Protein AF-A0A1W5D780-F1 (afdb_monomer)

Foldseek 3Di:
DVVVVVLDPDPVCLCPPPVNHSVLVSQVVVDDPVSSVVVVVVVVVVVVVVVVVVVVVVLVVQLVCLVVVNDDVSVVSVDDPDDPPVCVVPDD

pLDDT: mean 90.31, std 8.58, range [56.75, 97.94]

Sequence (92 aa):
MVTYLFALTDVDAALNDPTWFPFIWVFRQAVSTGGVNALTIMTLILVVASNISFNASTSRQTFAFARDHGLFFNDWISTLPSTPSYLSKWSP

Organism: NCBI:txid136370

Mean predicted aligned error: 6.86 Å

Radius of gyration: 22.41 Å; Cα contacts (8 Å, |Δi|>4): 43; chains: 1; bounding box: 39×32×59 Å

Solvent-accessible surface area (backbone atoms only — not comparable to full-atom values): 5498 Å² total; per-residue (Å²): 110,74,72,56,59,76,62,53,88,50,69,68,62,28,68,68,36,94,79,76,44,45,69,60,52,46,34,58,77,76,40,55,75,70,49,33,50,52,55,50,54,54,49,50,53,53,50,54,55,49,50,53,56,50,51,56,50,48,52,52,52,55,30,52,37,14,67,69,63,70,41,87,65,16,78,69,60,46,61,72,81,83,78,56,79,83,55,61,84,70,61,130

Secondary structure (DSSP, 8-state):
-HHHHHH-S-HHHHHS-TTS-HHHHHHHHHS-HHHHHHHHHHHHHHHHHHHHHHHHHHHHHHHHHHHTT-STTHHHHTPPPPPPTTTGGG--

Structure (mmCIF, N/CA/C/O backbone):
data_AF-A0A1W5D780-F1
#
_entry.id   AF-A0A1W5D780-F1
#
loop_
_atom_site.group_PDB
_atom_site.id
_atom_site.type_symbol
_atom_site.label_atom_id
_atom_site.label_alt_id
_atom_site.label_comp_id
_atom_site.label_asym_id
_atom_site.label_entity_id
_atom_site.label_seq_id
_atom_site.pdbx_PDB_ins_code
_atom_site.Cartn_x
_atom_site.Cartn_y
_atom_site.Cartn_z
_atom_site.occupancy
_atom_site.B_iso_or_equiv
_atom_site.auth_seq_id
_atom_site.auth_comp_id
_atom_site.auth_asym_id
_atom_site.auth_atom_id
_atom_site.pdbx_PDB_model_num
ATOM 1 N N . MET A 1 1 ? -9.578 2.923 -13.673 1.00 70.12 1 MET A N 1
ATOM 2 C CA . MET A 1 1 ? -9.293 1.620 -14.314 1.00 70.12 1 MET A CA 1
ATOM 3 C C . MET A 1 1 ? -9.494 1.634 -15.821 1.00 70.12 1 MET A C 1
ATOM 5 O O . MET A 1 1 ? -8.604 1.171 -16.510 1.00 70.12 1 MET A O 1
ATOM 9 N N . VAL A 1 2 ? -10.572 2.215 -16.358 1.00 88.81 2 VAL A N 1
ATOM 10 C CA . VAL A 1 2 ? -10.790 2.266 -17.821 1.00 88.81 2 VAL A CA 1
ATOM 11 C C . VAL A 1 2 ? -9.631 2.932 -18.584 1.00 88.81 2 VAL A C 1
ATOM 13 O O . VAL A 1 2 ? -9.146 2.3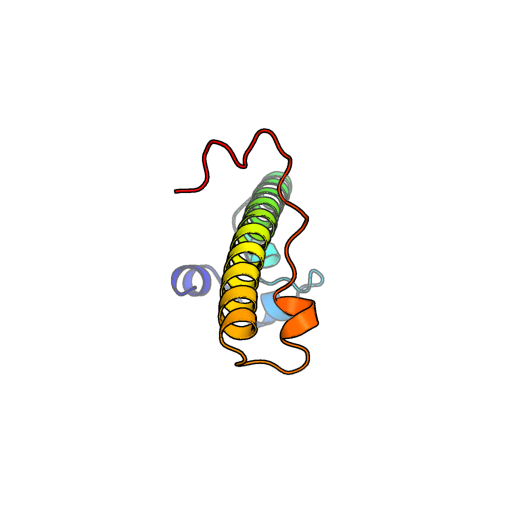85 -19.563 1.00 88.81 2 VAL A O 1
ATOM 16 N N . THR A 1 3 ? -9.113 4.060 -18.094 1.00 89.81 3 THR A N 1
ATOM 17 C CA . THR A 1 3 ? -7.972 4.770 -18.707 1.00 89.81 3 THR A CA 1
ATOM 18 C C . THR A 1 3 ? -6.684 3.949 -18.754 1.00 89.81 3 THR A C 1
ATOM 20 O O . THR A 1 3 ? -5.915 4.065 -19.699 1.00 89.81 3 THR A O 1
ATOM 23 N N . TYR A 1 4 ? -6.459 3.101 -17.752 1.00 89.38 4 TYR A N 1
ATOM 24 C CA . TYR A 1 4 ? -5.287 2.234 -17.683 1.00 89.38 4 TYR A CA 1
ATOM 25 C C . TYR A 1 4 ? -5.324 1.143 -18.762 1.00 89.38 4 TYR A C 1
ATOM 27 O O . TYR A 1 4 ? -4.299 0.853 -19.368 1.00 89.38 4 TYR A O 1
ATOM 35 N N . LEU A 1 5 ? -6.509 0.599 -19.064 1.00 89.75 5 LEU A N 1
ATOM 36 C CA . LEU A 1 5 ? -6.675 -0.412 -20.113 1.00 89.75 5 LEU A CA 1
ATOM 37 C C . LEU A 1 5 ? -6.325 0.125 -21.507 1.00 89.75 5 LEU A C 1
ATOM 39 O O . LEU A 1 5 ? -5.781 -0.614 -22.312 1.00 89.75 5 LEU A O 1
ATOM 43 N N . PHE A 1 6 ? -6.572 1.410 -21.778 1.00 89.50 6 PHE A N 1
ATOM 44 C CA . PHE A 1 6 ? -6.165 2.043 -23.040 1.00 89.50 6 PHE A CA 1
A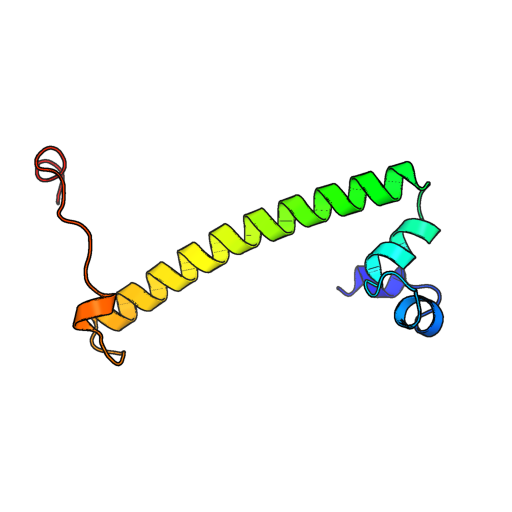TOM 45 C C . PHE A 1 6 ? -4.654 2.295 -23.146 1.00 89.50 6 PHE A C 1
ATOM 47 O O . PHE A 1 6 ? -4.147 2.479 -24.248 1.00 89.50 6 PHE A O 1
ATOM 54 N N . ALA A 1 7 ? -3.937 2.321 -22.018 1.00 88.94 7 ALA A N 1
ATOM 55 C CA . ALA A 1 7 ? -2.483 2.479 -21.984 1.00 88.94 7 ALA A CA 1
ATOM 56 C C . ALA A 1 7 ? -1.731 1.134 -22.039 1.00 88.94 7 ALA A C 1
ATOM 58 O O . ALA A 1 7 ? -0.524 1.115 -22.274 1.00 88.94 7 ALA A O 1
ATOM 59 N N . LEU A 1 8 ? -2.426 0.014 -21.818 1.00 91.50 8 LEU A N 1
ATOM 60 C CA . LEU A 1 8 ? -1.876 -1.333 -21.952 1.00 91.50 8 LEU A CA 1
ATOM 61 C C . LEU A 1 8 ? -1.781 -1.713 -23.431 1.00 91.50 8 LEU A C 1
ATOM 63 O O . LEU A 1 8 ? -2.794 -1.917 -24.094 1.00 91.50 8 LEU A O 1
ATOM 67 N N . THR A 1 9 ? -0.556 -1.823 -23.940 1.00 89.25 9 THR A N 1
ATOM 68 C CA . THR A 1 9 ? -0.296 -2.172 -25.345 1.00 89.25 9 THR A CA 1
ATOM 69 C C . THR A 1 9 ? -0.208 -3.678 -25.589 1.00 89.25 9 THR A C 1
ATOM 71 O O . THR A 1 9 ? -0.567 -4.130 -26.671 1.00 89.25 9 THR A O 1
ATOM 74 N N . ASP A 1 10 ? 0.232 -4.453 -24.593 1.00 93.06 10 ASP A N 1
ATOM 75 C CA . ASP A 1 10 ? 0.320 -5.914 -24.643 1.00 93.06 10 ASP A CA 1
ATOM 76 C C . ASP A 1 10 ? -0.016 -6.496 -23.261 1.00 93.06 10 ASP A C 1
ATOM 78 O O . ASP A 1 10 ? 0.684 -6.264 -22.272 1.00 93.06 10 ASP A O 1
ATOM 82 N N . VAL A 1 11 ? -1.136 -7.215 -23.189 1.00 92.56 11 VAL A N 1
ATOM 83 C CA . VAL A 1 11 ? -1.662 -7.781 -21.942 1.00 92.56 11 VAL A CA 1
ATOM 84 C C . VAL A 1 11 ? -0.838 -8.986 -21.494 1.00 92.56 11 VAL A C 1
ATOM 86 O O . VAL A 1 11 ? -0.525 -9.095 -20.308 1.00 92.56 11 VAL A O 1
ATOM 89 N N . ASP A 1 12 ? -0.450 -9.857 -22.424 1.00 94.44 12 ASP A N 1
ATOM 90 C CA . ASP A 1 12 ? 0.302 -11.071 -22.113 1.00 94.44 12 ASP A CA 1
ATOM 91 C C . ASP A 1 12 ? 1.720 -10.721 -21.661 1.00 94.44 12 ASP A C 1
ATOM 93 O O . ASP A 1 12 ? 2.210 -11.272 -20.672 1.00 94.44 12 ASP A O 1
ATOM 97 N N . ALA A 1 13 ? 2.364 -9.751 -22.312 1.00 93.38 13 ALA A N 1
ATOM 98 C CA . ALA A 1 13 ? 3.670 -9.261 -21.883 1.00 93.38 13 ALA A CA 1
ATOM 99 C C . ALA A 1 13 ? 3.613 -8.608 -20.493 1.00 93.38 13 ALA A C 1
ATOM 101 O O . ALA A 1 13 ? 4.508 -8.833 -19.679 1.00 93.38 13 ALA A O 1
ATOM 102 N N . ALA A 1 14 ? 2.562 -7.837 -20.195 1.00 93.81 14 ALA A N 1
ATOM 103 C CA . ALA A 1 14 ? 2.399 -7.201 -18.890 1.00 93.81 14 ALA A CA 1
ATOM 104 C C . ALA A 1 14 ? 2.106 -8.210 -17.763 1.00 93.81 14 ALA A C 1
ATOM 106 O O . ALA A 1 14 ? 2.555 -8.012 -16.634 1.00 93.81 14 ALA A O 1
ATOM 107 N N . LEU A 1 15 ? 1.366 -9.287 -18.055 1.00 94.06 15 LEU A N 1
ATOM 108 C CA . LEU A 1 15 ? 1.064 -10.368 -17.106 1.00 94.06 15 LEU A CA 1
ATOM 109 C C . LEU A 1 15 ? 2.283 -11.242 -16.800 1.00 94.06 15 LEU A C 1
ATOM 111 O O . LEU A 1 15 ? 2.437 -11.691 -15.667 1.00 94.06 15 LEU A O 1
ATOM 115 N N . ASN A 1 16 ? 3.138 -11.477 -17.796 1.00 95.25 16 ASN A N 1
ATOM 116 C CA . ASN A 1 16 ? 4.349 -12.288 -17.656 1.00 95.25 16 ASN A CA 1
ATOM 117 C C . ASN A 1 16 ? 5.589 -11.464 -17.259 1.00 95.25 16 ASN A C 1
ATOM 119 O O . ASN A 1 16 ? 6.697 -12.004 -17.213 1.00 95.25 16 ASN A O 1
ATOM 123 N N . ASP A 1 17 ? 5.437 -10.162 -16.993 1.00 93.81 17 ASP A N 1
ATOM 124 C CA . ASP A 1 17 ? 6.562 -9.314 -16.611 1.00 93.81 17 ASP A CA 1
ATOM 125 C C . ASP A 1 17 ? 7.128 -9.729 -15.232 1.00 93.81 17 ASP A C 1
ATOM 127 O O . ASP A 1 17 ? 6.363 -9.938 -14.284 1.00 93.81 17 ASP A O 1
ATOM 131 N N . PRO A 1 18 ? 8.467 -9.790 -15.067 1.00 93.81 18 PRO A N 1
ATOM 132 C CA . PRO A 1 18 ? 9.104 -10.228 -13.822 1.00 93.81 18 PRO A CA 1
ATOM 133 C C . PRO A 1 18 ? 8.757 -9.399 -12.582 1.00 93.81 18 PRO A C 1
ATOM 135 O O . PRO A 1 18 ? 9.034 -9.836 -11.464 1.00 93.81 18 PRO A O 1
ATOM 138 N N . THR A 1 19 ? 8.207 -8.192 -12.748 1.00 91.38 19 THR A N 1
ATOM 139 C CA . THR A 1 19 ? 7.798 -7.361 -11.613 1.00 91.38 19 THR A CA 1
ATOM 140 C C . THR A 1 19 ? 6.540 -7.864 -10.917 1.00 91.38 19 THR A C 1
ATOM 142 O O . THR A 1 19 ? 6.326 -7.466 -9.778 1.00 91.38 19 THR A O 1
ATOM 145 N N . TRP A 1 20 ? 5.716 -8.713 -11.548 1.00 90.81 20 TRP A N 1
ATOM 146 C CA . TRP A 1 20 ? 4.397 -9.145 -11.039 1.00 90.81 20 TRP A CA 1
ATOM 147 C C . TRP A 1 20 ? 3.388 -8.008 -10.825 1.00 90.81 20 TRP A C 1
ATOM 149 O O . TRP A 1 20 ? 2.309 -8.207 -10.265 1.00 90.81 20 TRP A O 1
ATOM 159 N N . PHE A 1 21 ? 3.717 -6.808 -11.300 1.00 93.00 21 PHE A N 1
ATOM 160 C CA . PHE A 1 21 ? 2.896 -5.615 -11.179 1.00 93.00 21 PHE A CA 1
ATOM 161 C C . PHE A 1 21 ? 2.737 -4.981 -12.564 1.00 93.00 21 PHE A C 1
ATOM 163 O O . PHE A 1 21 ? 3.541 -4.126 -12.943 1.00 93.00 21 PHE A O 1
ATOM 170 N N . PRO A 1 22 ? 1.675 -5.332 -13.315 1.00 93.00 22 PRO A N 1
ATOM 171 C CA . PRO A 1 22 ? 1.471 -4.869 -14.691 1.00 93.00 22 PRO A CA 1
ATOM 172 C C . PRO A 1 22 ? 1.554 -3.343 -14.874 1.00 93.00 22 PRO A C 1
ATOM 174 O O . PRO A 1 22 ? 1.970 -2.861 -15.924 1.00 93.00 22 PRO A O 1
ATOM 177 N N . PHE A 1 23 ? 1.222 -2.556 -13.843 1.00 92.06 23 PHE A N 1
ATOM 178 C CA . PHE A 1 23 ? 1.318 -1.095 -13.916 1.00 92.06 23 PHE A CA 1
ATOM 179 C C . PHE A 1 23 ? 2.767 -0.590 -14.038 1.00 92.06 23 PHE A C 1
ATOM 181 O O . PHE A 1 23 ? 3.003 0.431 -14.684 1.00 92.06 23 PHE A O 1
ATOM 188 N N . ILE A 1 24 ? 3.740 -1.311 -13.467 1.00 94.75 24 ILE A N 1
ATOM 189 C CA . ILE A 1 24 ? 5.168 -0.992 -13.596 1.00 94.75 24 ILE A CA 1
ATOM 190 C C . ILE A 1 24 ? 5.616 -1.240 -15.037 1.00 94.75 24 ILE A C 1
ATOM 192 O O . ILE A 1 24 ? 6.342 -0.419 -15.599 1.00 94.75 24 ILE A O 1
ATOM 196 N N . TRP A 1 25 ? 5.138 -2.323 -15.661 1.00 95.00 25 TRP A N 1
ATOM 197 C CA . TRP A 1 25 ? 5.384 -2.597 -17.078 1.00 95.00 25 TRP A CA 1
ATOM 198 C C . TRP A 1 25 ? 4.876 -1.450 -17.958 1.00 95.00 25 TRP A C 1
ATOM 200 O O . TRP A 1 25 ? 5.641 -0.918 -18.759 1.00 95.00 25 TRP A O 1
ATOM 210 N N . VAL A 1 26 ? 3.644 -0.976 -17.736 1.00 93.75 26 VAL A N 1
ATOM 211 C CA . VAL A 1 26 ? 3.080 0.168 -18.481 1.00 93.75 26 VAL A CA 1
ATOM 212 C C . VAL A 1 26 ? 3.922 1.435 -18.301 1.00 93.75 26 VAL A C 1
ATOM 214 O O . VAL A 1 26 ? 4.196 2.135 -19.275 1.00 93.75 26 VAL A O 1
ATOM 217 N N . PHE A 1 27 ? 4.394 1.729 -17.087 1.00 94.38 27 PHE A N 1
ATOM 218 C CA . PHE A 1 27 ? 5.257 2.892 -16.856 1.00 94.38 27 PHE A CA 1
ATOM 219 C C . PHE A 1 27 ? 6.582 2.801 -17.617 1.00 94.38 27 PHE A C 1
ATOM 221 O O . PHE A 1 27 ? 7.034 3.813 -18.150 1.00 94.38 27 PHE A O 1
ATOM 228 N N . ARG A 1 28 ? 7.183 1.609 -17.727 1.00 93.81 28 ARG A N 1
ATOM 229 C CA . ARG A 1 28 ? 8.427 1.405 -18.495 1.00 93.81 28 ARG A CA 1
ATOM 230 C C . ARG A 1 28 ? 8.260 1.699 -19.984 1.00 93.81 28 ARG A C 1
ATOM 232 O O . ARG A 1 28 ? 9.229 2.112 -20.610 1.00 93.81 28 ARG A O 1
ATOM 239 N N . GLN A 1 29 ? 7.053 1.533 -20.525 1.00 92.88 29 GLN A N 1
ATOM 240 C CA . GLN A 1 29 ? 6.757 1.875 -21.919 1.00 92.88 29 GLN A CA 1
ATOM 241 C C . GLN A 1 29 ? 6.529 3.376 -22.136 1.00 92.88 29 GLN A C 1
ATOM 243 O O . GLN A 1 29 ? 6.646 3.855 -23.261 1.00 92.88 29 GLN A O 1
ATOM 248 N N . ALA A 1 30 ? 6.205 4.125 -21.079 1.00 91.12 30 ALA A N 1
ATOM 249 C CA . ALA A 1 30 ? 5.856 5.540 -21.174 1.00 91.12 30 ALA A CA 1
ATOM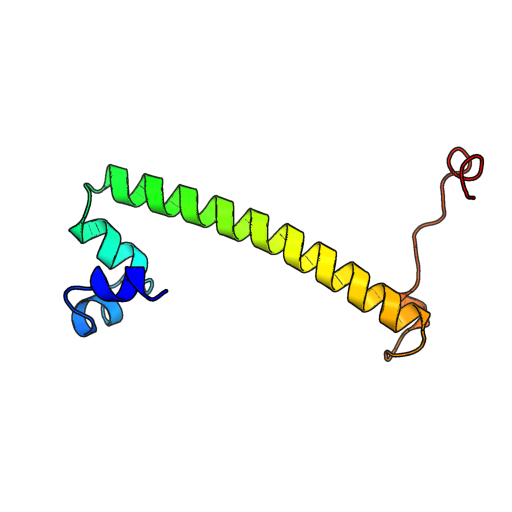 250 C C . ALA A 1 30 ? 7.010 6.488 -20.804 1.00 91.12 30 ALA A C 1
ATOM 252 O O . ALA A 1 30 ? 7.088 7.594 -21.338 1.00 91.12 30 ALA A O 1
ATOM 253 N N . VAL A 1 31 ? 7.880 6.099 -19.865 1.00 94.94 31 VAL A N 1
ATOM 254 C CA . VAL A 1 31 ? 8.911 6.980 -19.290 1.00 94.94 31 VAL A CA 1
ATOM 255 C C . VAL A 1 31 ? 10.249 6.266 -19.072 1.00 94.94 31 VAL A C 1
ATOM 257 O O . VAL A 1 31 ? 10.340 5.042 -19.075 1.00 94.94 31 VAL A O 1
ATOM 260 N N . SER A 1 32 ? 11.311 7.047 -18.845 1.00 96.69 32 SER A N 1
ATOM 261 C CA . SER A 1 32 ? 12.635 6.523 -18.484 1.00 96.69 32 SER A CA 1
ATOM 262 C C . SER A 1 32 ? 12.620 5.798 -17.132 1.00 96.69 32 SER A C 1
ATOM 264 O O . SER A 1 32 ? 11.737 6.027 -16.306 1.00 96.69 32 SER A O 1
ATOM 266 N N . THR A 1 33 ? 13.645 4.991 -16.841 1.00 94.81 33 THR A N 1
ATOM 267 C CA . THR A 1 33 ? 13.781 4.264 -15.561 1.00 94.81 33 THR A CA 1
ATOM 268 C C . THR A 1 33 ? 13.649 5.174 -14.332 1.00 94.81 33 THR A C 1
ATOM 270 O O . THR A 1 33 ? 13.017 4.799 -13.347 1.00 94.81 33 THR A O 1
ATOM 273 N N . GLY A 1 34 ? 14.189 6.397 -14.395 1.00 97.25 34 GLY A N 1
ATOM 274 C CA . GLY A 1 34 ? 14.022 7.387 -13.325 1.00 97.25 34 GLY A CA 1
ATOM 275 C C . GLY A 1 34 ? 12.563 7.822 -13.147 1.00 97.25 34 GLY A C 1
ATOM 276 O O . GLY A 1 34 ? 12.084 7.925 -12.019 1.00 97.25 34 GLY A O 1
ATOM 277 N N . GLY A 1 35 ? 11.836 8.003 -14.253 1.00 96.88 35 GLY A N 1
ATOM 278 C CA . GLY A 1 35 ? 10.402 8.291 -14.243 1.00 96.88 35 GLY A CA 1
ATOM 279 C C . GLY A 1 35 ? 9.568 7.135 -13.687 1.00 96.88 35 GLY A C 1
ATOM 280 O O . GLY A 1 35 ? 8.689 7.369 -12.861 1.00 96.88 35 GLY A O 1
ATOM 281 N N . VAL A 1 36 ? 9.882 5.890 -14.064 1.00 96.62 36 VAL A N 1
ATOM 282 C CA . VAL A 1 36 ? 9.216 4.686 -13.527 1.00 96.62 36 VAL A CA 1
ATOM 283 C C . VAL A 1 36 ? 9.346 4.639 -12.009 1.00 96.62 36 VAL A C 1
ATOM 285 O O . VAL A 1 36 ? 8.350 4.453 -11.308 1.00 96.62 36 VAL A O 1
ATOM 288 N N . ASN A 1 37 ? 10.556 4.865 -11.492 1.00 96.31 37 ASN A N 1
ATOM 289 C CA . ASN A 1 37 ? 10.811 4.867 -10.055 1.00 96.31 37 ASN A CA 1
ATOM 290 C C . ASN A 1 37 ? 10.023 5.975 -9.348 1.00 96.31 37 ASN A C 1
ATOM 292 O O . ASN A 1 37 ? 9.358 5.706 -8.350 1.00 96.31 37 ASN A O 1
ATOM 296 N N . ALA A 1 38 ? 10.038 7.199 -9.882 1.00 97.88 38 ALA A N 1
ATOM 297 C CA . ALA A 1 38 ? 9.313 8.325 -9.298 1.00 97.88 38 ALA A CA 1
ATOM 298 C C . ALA A 1 38 ? 7.793 8.080 -9.244 1.00 97.88 38 ALA A C 1
ATOM 300 O O . ALA A 1 38 ? 7.176 8.265 -8.193 1.00 97.88 38 ALA A O 1
ATOM 301 N N . LEU A 1 39 ? 7.190 7.606 -10.341 1.00 96.00 39 LEU A N 1
ATOM 302 C CA . LEU A 1 39 ? 5.753 7.307 -10.404 1.00 96.00 39 LEU A CA 1
ATOM 303 C C . LEU A 1 39 ? 5.364 6.132 -9.500 1.00 96.00 39 LEU A C 1
ATOM 305 O O . LEU A 1 39 ? 4.307 6.159 -8.863 1.00 96.00 39 LEU A O 1
ATOM 309 N N . THR A 1 40 ? 6.226 5.120 -9.398 1.00 95.94 40 THR A N 1
ATOM 310 C CA . THR A 1 40 ? 6.007 3.974 -8.506 1.00 95.94 40 THR A CA 1
ATOM 311 C C . THR A 1 40 ? 6.051 4.414 -7.045 1.00 95.94 40 THR A C 1
ATOM 313 O O . THR A 1 40 ? 5.124 4.114 -6.296 1.00 95.94 40 THR A O 1
ATOM 316 N N . ILE A 1 41 ? 7.058 5.198 -6.645 1.00 97.38 41 ILE A N 1
ATOM 317 C CA . ILE A 1 41 ? 7.165 5.746 -5.283 1.00 97.38 41 ILE A CA 1
ATOM 318 C C . ILE A 1 41 ? 5.945 6.613 -4.951 1.00 97.38 41 ILE A C 1
ATOM 320 O O . ILE A 1 41 ? 5.344 6.447 -3.891 1.00 97.38 41 ILE A O 1
ATOM 324 N N . MET A 1 42 ? 5.536 7.493 -5.869 1.00 96.94 42 MET A N 1
ATOM 325 C CA . MET A 1 42 ? 4.343 8.325 -5.694 1.00 96.94 42 MET A CA 1
ATOM 326 C C . MET A 1 42 ? 3.084 7.473 -5.473 1.00 96.94 42 MET A C 1
ATOM 328 O O . MET A 1 42 ? 2.299 7.739 -4.563 1.00 96.94 42 MET A O 1
ATOM 332 N N . THR A 1 43 ? 2.914 6.410 -6.261 1.00 95.06 43 THR A N 1
ATOM 333 C CA . THR A 1 43 ? 1.790 5.473 -6.117 1.00 95.06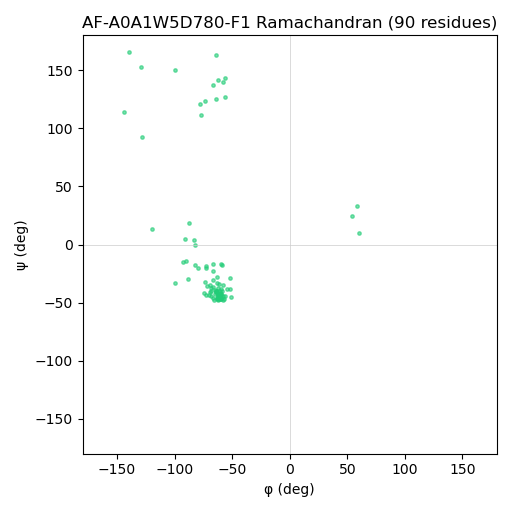 43 THR A CA 1
ATOM 334 C C . THR A 1 43 ? 1.812 4.776 -4.756 1.00 95.06 43 THR A C 1
ATOM 336 O O . THR A 1 43 ? 0.775 4.693 -4.097 1.00 95.06 43 THR A O 1
ATOM 339 N N . LEU A 1 44 ? 2.982 4.330 -4.288 1.00 96.19 44 LEU A N 1
ATOM 340 C CA . LEU A 1 44 ? 3.125 3.690 -2.976 1.00 96.19 44 LEU A CA 1
ATOM 341 C C . LEU A 1 44 ? 2.720 4.625 -1.830 1.00 96.19 44 LEU A C 1
ATOM 343 O O . LEU A 1 44 ? 2.001 4.199 -0.927 1.00 96.19 44 LEU A O 1
ATOM 347 N N . ILE A 1 45 ? 3.109 5.902 -1.887 1.00 97.94 45 ILE A N 1
ATOM 348 C CA . ILE A 1 45 ? 2.716 6.902 -0.881 1.00 97.94 45 ILE A CA 1
ATOM 349 C C . ILE A 1 45 ? 1.187 7.038 -0.823 1.00 97.94 45 ILE A C 1
ATOM 351 O O . ILE A 1 45 ? 0.602 6.997 0.262 1.00 97.94 45 ILE A O 1
ATOM 355 N N . LEU A 1 46 ? 0.527 7.145 -1.980 1.00 96.25 46 LEU A N 1
ATOM 356 C CA . LEU A 1 46 ? -0.933 7.255 -2.064 1.00 96.25 46 LEU A CA 1
ATOM 357 C C . LEU A 1 46 ? -1.642 6.008 -1.524 1.00 96.25 46 LEU A C 1
ATOM 359 O O . LEU A 1 46 ? -2.639 6.129 -0.809 1.00 96.25 46 LEU A O 1
ATOM 363 N N . VAL A 1 47 ? -1.129 4.816 -1.832 1.00 96.06 47 VAL A N 1
ATOM 364 C CA . VAL A 1 47 ? -1.677 3.548 -1.331 1.00 96.06 47 VAL A CA 1
ATOM 365 C C . VAL A 1 47 ? -1.566 3.474 0.189 1.00 96.06 47 VAL A C 1
ATOM 367 O O . VAL A 1 47 ? -2.553 3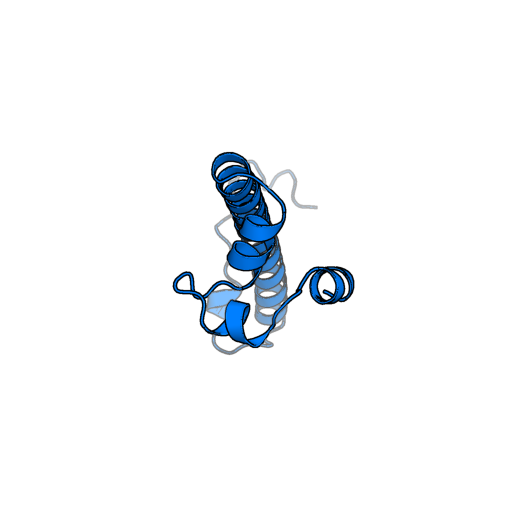.149 0.851 1.00 96.06 47 VAL A O 1
ATOM 370 N N . VAL A 1 48 ? -0.407 3.810 0.761 1.00 97.12 48 VAL A N 1
ATOM 371 C CA . VAL A 1 48 ? -0.210 3.801 2.220 1.00 97.12 48 VAL A CA 1
ATOM 372 C C . VAL A 1 48 ? -1.149 4.799 2.897 1.00 97.12 48 VAL A C 1
ATOM 374 O O . VAL A 1 48 ? -1.863 4.427 3.829 1.00 97.12 48 VAL A O 1
ATOM 377 N N . ALA A 1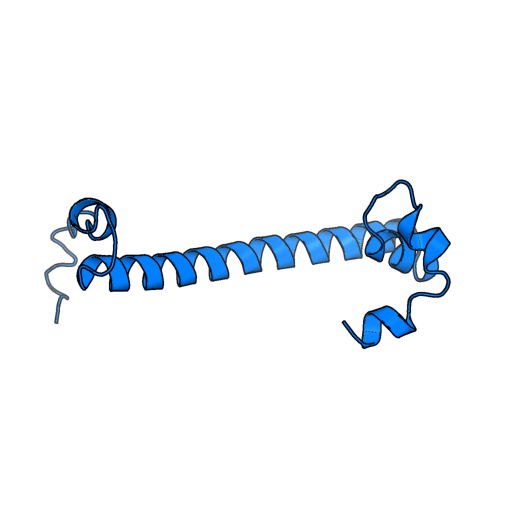 49 ? -1.222 6.034 2.395 1.00 96.19 49 ALA A N 1
ATOM 378 C CA . ALA A 1 49 ? -2.108 7.059 2.943 1.00 96.19 49 ALA A CA 1
ATOM 379 C C . ALA A 1 49 ? -3.586 6.632 2.894 1.00 96.19 49 ALA A C 1
ATOM 381 O O . ALA A 1 49 ? -4.305 6.751 3.887 1.00 96.19 49 ALA A O 1
ATOM 382 N N . SER A 1 50 ? -4.018 6.057 1.769 1.00 96.44 50 SER A N 1
ATOM 383 C CA . SER A 1 50 ? -5.389 5.565 1.596 1.00 96.44 50 SER A CA 1
ATOM 384 C C . SER A 1 50 ? -5.714 4.452 2.589 1.00 96.44 50 SER A C 1
ATOM 386 O O . SER A 1 50 ? -6.764 4.478 3.231 1.00 96.44 50 SER A O 1
ATOM 388 N N . ASN A 1 51 ? -4.799 3.496 2.771 1.00 96.44 51 ASN A N 1
ATOM 389 C CA . ASN A 1 51 ? -4.988 2.400 3.718 1.00 96.44 51 ASN A CA 1
ATOM 390 C C . ASN A 1 51 ? -5.170 2.908 5.150 1.00 96.44 51 ASN A C 1
ATOM 392 O O . ASN A 1 51 ? -6.024 2.383 5.860 1.00 96.44 51 ASN A O 1
ATOM 396 N N . ILE A 1 52 ? -4.447 3.947 5.575 1.00 96.38 52 ILE A N 1
ATOM 397 C CA . ILE A 1 52 ? -4.629 4.539 6.910 1.00 96.38 52 ILE A CA 1
ATOM 398 C C . ILE A 1 52 ? -6.058 5.075 7.067 1.00 96.38 52 ILE A C 1
ATOM 400 O O . ILE A 1 52 ? -6.729 4.775 8.056 1.00 96.38 52 ILE A O 1
ATOM 404 N N . SER A 1 53 ? -6.559 5.822 6.080 1.00 95.00 53 SER A N 1
ATOM 405 C CA . SER A 1 53 ? -7.920 6.372 6.110 1.00 95.00 53 SER A CA 1
ATOM 406 C C . SER A 1 53 ? -9.002 5.289 6.085 1.00 95.00 53 SER A C 1
ATOM 408 O O . SER A 1 53 ? -10.000 5.403 6.808 1.00 95.00 53 SER A O 1
ATOM 410 N N . PHE A 1 54 ? -8.809 4.227 5.298 1.00 95.88 54 PHE A N 1
ATOM 411 C CA . PHE A 1 54 ? -9.734 3.095 5.244 1.00 95.88 54 PHE A CA 1
ATOM 412 C C . PHE A 1 54 ? -9.737 2.293 6.543 1.00 95.88 54 PHE A C 1
ATOM 414 O O . PHE A 1 54 ? -10.815 2.003 7.060 1.00 95.88 54 PHE A O 1
ATOM 421 N N . ASN A 1 55 ? -8.568 2.004 7.121 1.00 96.19 55 ASN A N 1
ATOM 422 C CA . ASN A 1 55 ? -8.471 1.324 8.412 1.00 96.19 55 ASN A CA 1
ATOM 423 C C . ASN A 1 55 ? -9.118 2.163 9.517 1.00 96.19 55 ASN A C 1
ATOM 425 O O . ASN A 1 55 ? -9.957 1.656 10.249 1.00 96.19 55 ASN A O 1
ATOM 429 N N . ALA A 1 56 ? -8.837 3.468 9.584 1.00 94.25 56 ALA A N 1
ATOM 430 C CA . ALA A 1 56 ? -9.467 4.355 10.562 1.00 94.25 56 ALA A CA 1
ATOM 431 C C . ALA A 1 56 ? -10.999 4.411 10.418 1.00 94.25 56 ALA A C 1
ATOM 433 O O . ALA A 1 56 ? -11.720 4.437 11.416 1.00 94.25 56 ALA A O 1
ATOM 434 N N . SER A 1 57 ? -11.512 4.429 9.184 1.00 95.50 57 SER A N 1
ATOM 435 C CA . SER A 1 57 ? -12.958 4.434 8.926 1.00 95.50 57 SER A CA 1
ATOM 436 C C . SER A 1 57 ? -13.604 3.103 9.288 1.00 95.50 57 SER A C 1
ATOM 438 O O . SER A 1 57 ? -14.638 3.095 9.952 1.00 95.50 57 SER A O 1
ATOM 440 N N . THR A 1 58 ? -12.960 1.997 8.919 1.00 95.00 58 THR A N 1
ATOM 441 C CA . THR A 1 58 ? -13.403 0.644 9.265 1.00 95.00 58 THR A CA 1
ATOM 442 C C . THR A 1 58 ? -13.417 0.468 10.781 1.00 95.00 58 THR A C 1
ATOM 444 O O . THR A 1 58 ? -14.433 0.056 11.318 1.00 95.00 58 THR A O 1
ATOM 447 N N . SER A 1 59 ? -12.375 0.898 11.503 1.00 94.81 59 SER A N 1
ATOM 448 C CA . SER A 1 59 ? -12.334 0.837 12.971 1.00 94.81 59 SER A CA 1
ATOM 449 C C . SER A 1 59 ? -13.477 1.608 13.630 1.00 94.81 59 SER A C 1
ATOM 451 O O . SER A 1 59 ? -14.066 1.110 14.585 1.00 94.81 59 SER A O 1
ATOM 453 N N . ARG A 1 60 ? -13.844 2.794 13.118 1.00 92.62 60 ARG A N 1
ATOM 454 C CA . ARG A 1 60 ? -15.010 3.544 13.626 1.00 92.62 60 ARG A CA 1
ATOM 455 C C . ARG A 1 60 ? -16.326 2.800 13.396 1.00 92.62 60 ARG A C 1
ATOM 457 O O . ARG A 1 60 ? -17.176 2.804 14.281 1.00 92.62 60 ARG A O 1
ATOM 464 N N . GLN A 1 61 ? -16.490 2.168 12.234 1.00 94.38 61 GLN A N 1
ATOM 465 C CA . GLN A 1 61 ? -17.679 1.367 11.927 1.00 94.38 61 GLN A CA 1
ATOM 466 C C . GLN A 1 61 ? -17.749 0.120 12.813 1.00 94.38 61 GLN A C 1
ATOM 468 O O . GLN A 1 61 ? -18.780 -0.138 13.426 1.00 94.38 61 GLN A O 1
ATOM 473 N N . THR A 1 62 ? -16.637 -0.601 12.954 1.00 94.00 62 THR A N 1
ATOM 474 C CA . THR A 1 62 ? -16.523 -1.770 13.831 1.00 94.00 62 THR A CA 1
ATOM 475 C C . THR A 1 62 ? -16.808 -1.409 15.289 1.00 94.00 62 THR A C 1
ATOM 477 O O . THR A 1 62 ? -17.551 -2.123 15.955 1.00 94.00 62 THR A O 1
ATOM 480 N N . PHE A 1 63 ? -16.290 -0.278 15.781 1.00 92.69 63 PHE A N 1
ATOM 481 C CA . PHE A 1 63 ? -16.577 0.216 17.129 1.00 92.69 63 PHE A CA 1
ATOM 482 C C . PHE A 1 63 ? -18.064 0.538 17.329 1.00 92.69 63 PHE A C 1
ATOM 484 O O . PHE A 1 63 ? -18.640 0.149 18.341 1.00 92.69 63 PHE A O 1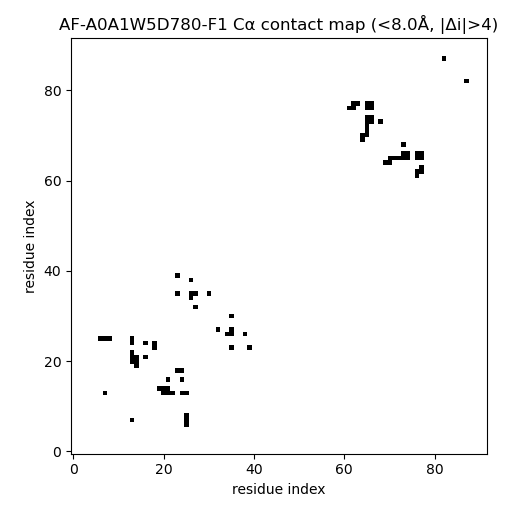
ATOM 491 N N . ALA A 1 64 ? -18.698 1.218 16.367 1.00 92.31 64 ALA A N 1
ATOM 492 C CA . ALA A 1 64 ? -20.126 1.526 16.437 1.00 92.31 64 ALA A CA 1
ATOM 493 C C . ALA A 1 64 ? -20.977 0.247 16.477 1.00 92.31 64 ALA A C 1
ATOM 495 O O . ALA A 1 64 ? -21.852 0.128 17.329 1.00 92.31 64 ALA A O 1
ATOM 496 N N . PHE A 1 65 ? -20.659 -0.747 15.639 1.00 93.38 65 PHE A N 1
ATOM 497 C CA . PHE A 1 65 ? -21.335 -2.044 15.680 1.00 93.38 65 PHE A CA 1
ATOM 498 C C . PHE A 1 65 ? -21.111 -2.794 16.992 1.00 93.38 65 PHE A C 1
ATOM 500 O O . PHE A 1 65 ? -22.047 -3.401 17.505 1.00 93.38 65 PHE A O 1
ATOM 507 N N . ALA A 1 66 ? -19.901 -2.756 17.556 1.00 93.25 66 ALA A N 1
ATOM 508 C CA . ALA A 1 66 ? -19.636 -3.350 18.862 1.00 93.25 66 ALA A CA 1
ATOM 509 C C . ALA A 1 66 ? -20.453 -2.667 19.967 1.00 93.25 66 ALA A C 1
ATOM 511 O O . ALA A 1 66 ? -21.102 -3.350 20.749 1.00 93.25 66 ALA A O 1
ATOM 512 N N . ARG A 1 67 ? -20.491 -1.330 19.995 1.00 90.31 67 ARG A N 1
ATOM 513 C CA . ARG A 1 67 ? -21.293 -0.565 20.964 1.00 90.31 67 ARG A CA 1
ATOM 514 C C . ARG A 1 67 ? -22.781 -0.919 20.893 1.00 90.31 67 ARG A C 1
ATOM 516 O O . ARG A 1 67 ? -23.443 -0.957 21.922 1.00 90.31 67 ARG A O 1
ATOM 523 N N . ASP A 1 68 ? -23.283 -1.210 19.698 1.00 95.25 68 ASP A N 1
ATOM 524 C CA . ASP A 1 68 ? -24.680 -1.581 19.474 1.00 95.25 68 ASP A CA 1
ATOM 525 C C . ASP A 1 68 ? -24.915 -3.111 19.647 1.00 95.25 68 ASP A C 1
ATOM 527 O O . ASP A 1 68 ? -25.912 -3.651 19.173 1.00 95.25 68 ASP A O 1
ATOM 531 N N . HIS A 1 69 ? -23.993 -3.827 20.314 1.00 90.38 69 HIS A N 1
ATOM 532 C CA . HIS A 1 69 ? -23.987 -5.284 20.548 1.00 90.38 69 HIS A CA 1
ATOM 533 C C . HIS A 1 69 ? -24.103 -6.153 19.278 1.00 90.38 69 HIS A C 1
ATOM 535 O O . HIS A 1 69 ? -24.502 -7.317 19.334 1.00 90.38 69 HIS A O 1
ATOM 541 N N . GLY A 1 70 ? -23.706 -5.615 18.124 1.00 89.88 70 GLY A N 1
ATOM 542 C CA . GLY A 1 70 ? -23.792 -6.278 16.821 1.00 89.88 70 GLY A CA 1
ATOM 543 C C . GLY A 1 70 ? -22.648 -7.246 16.499 1.00 89.88 70 GLY A C 1
ATOM 544 O O . GLY A 1 70 ? -22.641 -7.821 15.414 1.00 89.88 70 GLY A O 1
ATOM 545 N N . LEU A 1 71 ? -21.669 -7.423 1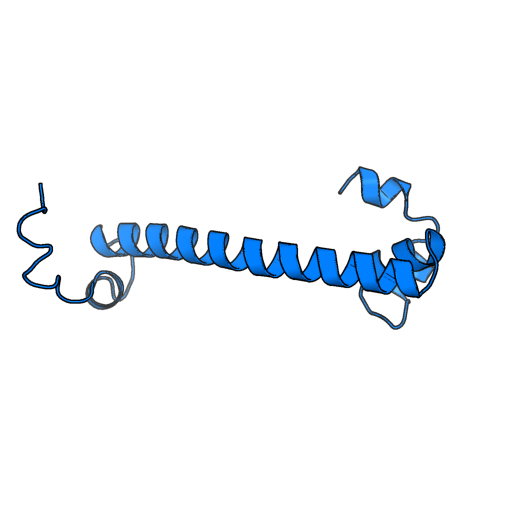7.397 1.00 93.38 71 LEU A N 1
ATOM 546 C CA . LEU A 1 71 ? -20.482 -8.262 17.184 1.00 93.38 71 LEU A CA 1
ATOM 547 C C . LEU A 1 71 ? -20.245 -9.246 18.339 1.00 93.38 71 LEU A C 1
ATOM 549 O O . LEU A 1 71 ? -20.572 -8.980 19.501 1.00 93.38 71 LEU A O 1
ATOM 553 N N . PHE A 1 72 ? -19.604 -10.376 18.020 1.00 90.31 72 PHE A N 1
ATOM 554 C CA . PHE A 1 72 ? -19.004 -11.250 19.02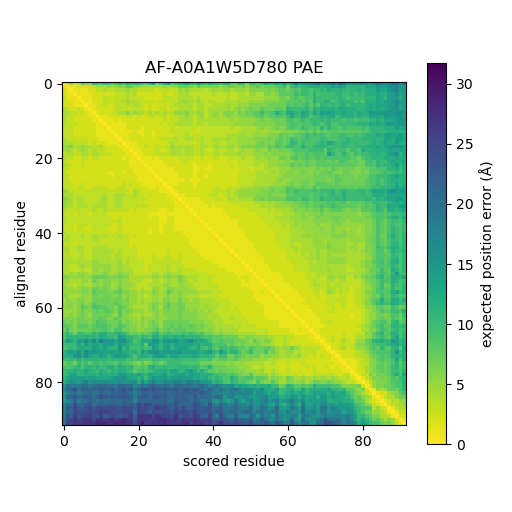9 1.00 90.31 72 PHE A CA 1
ATOM 555 C C . PHE A 1 72 ? -17.894 -10.486 19.765 1.00 90.31 72 PHE A C 1
ATOM 557 O O . PHE A 1 72 ? -17.162 -9.717 19.145 1.00 90.31 72 PHE A O 1
ATOM 564 N N . PHE A 1 73 ? -17.771 -10.694 21.079 1.00 88.25 73 PHE A N 1
ATOM 565 C CA . PHE A 1 73 ? -16.836 -9.951 21.942 1.00 88.25 73 PHE A CA 1
ATOM 566 C C . PHE A 1 73 ? -17.050 -8.427 21.933 1.00 88.25 73 PHE A C 1
ATOM 568 O O . PHE A 1 73 ? -16.089 -7.667 22.060 1.00 88.25 73 PHE A O 1
ATOM 575 N N . ASN A 1 74 ? -18.301 -7.976 21.782 1.00 88.75 74 ASN A N 1
ATOM 576 C CA . ASN A 1 74 ? -18.640 -6.553 21.736 1.00 88.75 74 ASN A CA 1
ATOM 577 C C . ASN A 1 74 ? -18.044 -5.754 22.907 1.00 88.75 74 ASN A C 1
ATOM 579 O O . ASN A 1 74 ? -17.402 -4.747 22.634 1.00 88.75 74 ASN A O 1
ATOM 583 N N . ASP A 1 75 ? -18.123 -6.257 24.144 1.00 88.06 75 ASP A N 1
ATOM 584 C CA . ASP A 1 75 ? -17.544 -5.607 25.331 1.00 88.06 75 ASP A CA 1
ATOM 585 C C . ASP A 1 75 ? -16.043 -5.290 25.184 1.00 88.06 75 ASP A C 1
ATOM 587 O O . ASP A 1 75 ? -15.572 -4.229 25.598 1.00 88.06 75 ASP A O 1
ATOM 591 N N . TRP A 1 76 ? -15.272 -6.186 24.556 1.00 89.81 76 TRP A N 1
ATOM 592 C CA . TRP A 1 76 ? -13.841 -5.969 24.326 1.00 89.81 76 TRP A CA 1
ATOM 593 C C . TRP A 1 76 ? -13.599 -4.919 23.232 1.00 89.81 76 TRP A C 1
ATOM 595 O O . TRP A 1 76 ? -12.775 -4.023 23.405 1.00 89.81 76 TRP A O 1
ATOM 605 N N . ILE A 1 77 ? -14.344 -4.988 22.124 1.00 89.31 77 ILE A N 1
ATOM 606 C CA . ILE A 1 77 ? -14.169 -4.104 20.956 1.00 89.31 77 ILE A CA 1
ATOM 607 C C . ILE A 1 77 ? -14.689 -2.682 21.231 1.00 89.31 77 ILE A C 1
ATOM 609 O O . ILE A 1 77 ? -14.139 -1.713 20.706 1.00 89.31 77 ILE A O 1
ATOM 613 N N . SER A 1 78 ? -15.730 -2.531 22.054 1.00 90.31 78 SER A N 1
ATOM 614 C CA . SER A 1 78 ? -16.314 -1.233 22.414 1.00 90.31 78 SER A CA 1
ATOM 615 C C . SER A 1 78 ? -15.573 -0.517 23.548 1.00 90.31 78 SER A C 1
ATOM 617 O O . SER A 1 78 ? -16.015 0.543 23.995 1.00 90.31 78 SER A O 1
ATOM 619 N N . THR A 1 79 ? -14.458 -1.064 24.037 1.00 90.56 79 THR A N 1
ATOM 620 C CA . THR A 1 79 ? -13.679 -0.439 25.110 1.00 90.56 79 THR A CA 1
ATOM 621 C C . THR A 1 79 ? -12.821 0.708 24.563 1.00 90.56 79 THR A C 1
ATOM 623 O O . THR A 1 79 ? -11.960 0.507 23.707 1.00 90.56 79 THR A O 1
ATOM 626 N N . LEU A 1 80 ? -13.023 1.922 25.085 1.00 86.38 80 LEU A N 1
ATOM 627 C CA . LEU A 1 80 ? -12.167 3.082 24.813 1.00 86.38 80 LEU A CA 1
ATOM 628 C C . LEU A 1 80 ? -11.165 3.305 25.960 1.00 86.38 80 LEU A C 1
ATOM 630 O O . LEU A 1 80 ? -11.492 3.020 27.114 1.00 86.38 80 LEU A O 1
ATOM 634 N N . PRO A 1 81 ? -9.968 3.861 25.687 1.00 81.62 81 PRO A N 1
ATOM 635 C CA . PRO A 1 81 ? -9.068 4.327 26.736 1.00 81.62 81 PRO A CA 1
ATOM 636 C C . PRO A 1 81 ? -9.758 5.346 27.648 1.00 81.62 81 PRO A C 1
ATOM 638 O O . PRO A 1 81 ? -10.535 6.186 27.184 1.00 81.62 81 PRO A O 1
ATOM 641 N N . SER A 1 82 ? -9.448 5.299 28.944 1.00 79.81 82 SER A N 1
ATOM 642 C CA . SER A 1 82 ? -9.995 6.230 29.927 1.00 79.81 82 SER A CA 1
ATOM 643 C C . SER A 1 82 ? -9.698 7.675 29.529 1.00 79.81 82 SER A C 1
ATOM 645 O O . SER A 1 82 ? -8.559 8.052 29.248 1.00 79.81 82 SER A O 1
ATOM 647 N N . THR A 1 83 ? -10.750 8.494 29.485 1.00 77.69 83 THR A N 1
ATOM 648 C CA . THR A 1 83 ? -10.638 9.904 29.116 1.00 77.69 83 THR A CA 1
ATOM 649 C C . THR A 1 83 ? -9.783 10.641 30.151 1.00 77.69 83 THR A C 1
ATOM 651 O O . THR A 1 83 ? -10.104 10.599 31.341 1.00 77.69 83 THR A O 1
ATOM 654 N N . PRO A 1 84 ? -8.706 11.332 29.739 1.00 79.31 84 PRO A N 1
ATOM 655 C CA . PRO A 1 84 ? -7.929 12.163 30.646 1.00 79.31 84 PRO A CA 1
ATOM 656 C C . PRO A 1 84 ? -8.804 13.238 31.302 1.00 79.31 84 PRO A C 1
ATOM 658 O O . PRO A 1 84 ? -9.634 13.867 30.645 1.00 79.31 84 PRO A O 1
ATOM 661 N N . SER A 1 85 ? -8.586 13.495 32.591 1.00 75.50 85 SER A N 1
ATOM 662 C CA . SER A 1 85 ? -9.404 14.393 33.425 1.00 75.50 85 SER A CA 1
ATOM 663 C C . SER A 1 85 ? -9.491 15.845 32.934 1.00 75.50 85 SER A C 1
ATOM 665 O O . SER A 1 85 ? -10.403 16.564 33.324 1.00 75.50 85 SER A O 1
ATOM 667 N N . TYR A 1 86 ? -8.591 16.294 32.056 1.00 79.12 86 TYR A N 1
ATOM 668 C CA . TYR A 1 86 ? -8.659 17.624 31.440 1.00 79.12 86 TYR A CA 1
ATOM 669 C C . TYR A 1 86 ? -9.602 17.695 30.224 1.00 79.12 86 TYR A C 1
ATOM 671 O O . TYR A 1 86 ? -10.014 18.791 29.842 1.00 79.12 86 TYR A O 1
ATOM 679 N N . LEU A 1 87 ? -9.976 16.554 29.632 1.00 68.75 87 LEU A N 1
ATOM 680 C CA . LEU A 1 87 ? -10.944 16.474 28.530 1.00 68.75 87 LEU A CA 1
ATOM 681 C C . LEU A 1 87 ? -12.382 16.240 29.016 1.00 68.75 87 LEU A C 1
ATOM 683 O O . LEU A 1 87 ? -13.312 16.511 28.263 1.00 68.75 87 LEU A O 1
ATOM 687 N N . SER A 1 88 ? -12.594 15.829 30.274 1.00 67.44 88 SER A N 1
ATOM 688 C CA . SER A 1 88 ? -13.945 15.665 30.846 1.00 67.44 88 SER A CA 1
ATOM 689 C C . SER A 1 88 ? -14.703 16.988 30.998 1.00 67.44 88 SER A C 1
ATOM 691 O O . SER A 1 88 ? -15.927 17.002 30.990 1.00 67.44 88 SER A O 1
ATOM 693 N N . LYS A 1 89 ? -13.986 18.119 31.075 1.00 71.19 89 LYS A N 1
ATOM 694 C CA . LYS A 1 89 ? -14.577 19.468 31.089 1.00 71.19 89 LYS A CA 1
ATOM 695 C C . LYS A 1 89 ? -15.268 19.833 29.766 1.00 71.19 89 LYS A C 1
ATOM 697 O O . LYS A 1 89 ? -16.043 20.783 29.730 1.00 71.19 89 LYS A O 1
ATOM 702 N N . TRP A 1 90 ? -14.971 19.099 28.696 1.00 64.00 90 TRP A N 1
ATOM 703 C CA . TRP A 1 90 ? -15.457 19.360 27.344 1.00 64.00 90 TRP A CA 1
ATOM 704 C C . TRP A 1 90 ? -16.289 18.203 26.774 1.00 64.00 90 TRP A C 1
ATOM 706 O O . TRP A 1 90 ? -16.539 18.192 25.569 1.00 64.00 90 TRP A O 1
ATOM 716 N N . SER A 1 91 ? -16.725 17.238 27.599 1.00 58.44 91 SER A N 1
ATOM 717 C CA . SER A 1 91 ? -17.765 16.304 27.158 1.00 58.44 91 SER A CA 1
ATOM 718 C C . SER A 1 91 ? -19.112 17.044 27.138 1.00 58.44 91 SER A C 1
ATOM 720 O O . SER A 1 91 ? -19.461 17.616 28.174 1.00 58.44 91 SER A O 1
ATOM 722 N N . PRO A 1 92 ? -19.827 17.091 26.000 1.00 56.75 92 PRO A N 1
ATOM 723 C CA . PRO A 1 92 ? -21.157 17.692 25.924 1.00 56.75 92 PRO A CA 1
ATOM 724 C C . PRO A 1 92 ? -22.185 16.966 26.800 1.00 56.75 92 PRO A C 1
ATOM 726 O O . PRO A 1 92 ? -21.979 15.763 27.089 1.00 56.75 92 PRO A O 1
#